Protein AF-A0A3P1V4S3-F1 (afdb_monomer_lite)

Foldseek 3Di:
DDWDDWDADPVGDIDTDDDDDLFAKEFEAEPVRHGQDDIDTDDDDDDDRPQWDWDDWDADPSRHIYTYIYGHPPPPPPPD

Structure (mmCIF, N/CA/C/O backbone):
data_AF-A0A3P1V4S3-F1
#
_entry.id   AF-A0A3P1V4S3-F1
#
loop_
_atom_site.group_PDB
_atom_site.id
_atom_site.type_symbol
_atom_site.label_atom_id
_atom_site.label_alt_id
_atom_site.label_comp_id
_atom_site.label_asym_id
_atom_site.label_entity_id
_atom_site.label_seq_id
_atom_site.pdbx_PDB_ins_code
_atom_site.Cartn_x
_atom_site.Cartn_y
_atom_site.Cartn_z
_atom_site.occupancy
_atom_site.B_iso_or_equiv
_atom_site.auth_seq_id
_atom_site.auth_comp_id
_atom_site.auth_asym_id
_atom_site.auth_atom_id
_atom_site.pdbx_PDB_model_num
ATOM 1 N N . TYR A 1 1 ? 9.109 5.888 -13.155 1.00 79.19 1 TYR A N 1
ATOM 2 C CA . TYR A 1 1 ? 9.442 4.872 -14.170 1.00 79.19 1 TYR A CA 1
ATOM 3 C C . TYR A 1 1 ? 10.709 4.171 -13.722 1.00 79.19 1 TYR A C 1
ATOM 5 O O . TYR A 1 1 ? 11.567 4.843 -13.170 1.00 79.19 1 TYR A O 1
ATOM 13 N N . GLU A 1 2 ? 10.818 2.862 -13.912 1.00 84.31 2 GLU A N 1
ATOM 14 C CA . GLU A 1 2 ? 12.051 2.105 -13.668 1.00 84.31 2 GLU A CA 1
ATOM 15 C C . GLU A 1 2 ? 12.690 1.714 -14.995 1.00 84.31 2 GLU A C 1
ATOM 17 O O . GLU A 1 2 ? 11.990 1.387 -15.960 1.00 84.31 2 GLU A O 1
ATOM 22 N N . PHE A 1 3 ? 14.020 1.755 -15.032 1.00 89.06 3 PHE A N 1
ATOM 23 C CA . PHE A 1 3 ? 14.799 1.261 -16.156 1.00 89.06 3 PHE A CA 1
ATOM 24 C C . PHE A 1 3 ? 14.634 -0.256 -16.259 1.00 89.06 3 PHE A C 1
ATOM 26 O O . PHE A 1 3 ? 14.846 -0.974 -15.285 1.00 89.06 3 PHE A O 1
ATOM 33 N N . VAL A 1 4 ? 14.232 -0.735 -17.435 1.00 90.50 4 VAL A N 1
ATOM 34 C CA . VAL A 1 4 ? 14.091 -2.171 -17.690 1.00 90.50 4 VAL A CA 1
ATOM 35 C C . VAL A 1 4 ? 15.342 -2.683 -18.375 1.00 90.50 4 VAL A C 1
ATOM 37 O O . VAL A 1 4 ? 15.985 -3.607 -17.887 1.00 90.50 4 VAL A O 1
ATOM 40 N N . LYS A 1 5 ? 15.662 -2.103 -19.532 1.00 92.50 5 LYS A N 1
ATOM 41 C CA . LYS A 1 5 ? 16.817 -2.489 -20.335 1.00 92.50 5 LYS A CA 1
ATOM 42 C C . LYS A 1 5 ? 17.096 -1.466 -21.422 1.00 92.50 5 LYS A C 1
ATOM 44 O O . LYS A 1 5 ? 16.203 -0.729 -21.844 1.00 92.50 5 LYS A O 1
ATOM 49 N N . THR A 1 6 ? 18.313 -1.530 -21.935 1.00 93.69 6 THR A N 1
ATOM 50 C CA . THR A 1 6 ? 18.710 -0.878 -23.177 1.00 93.69 6 THR A CA 1
ATOM 51 C C . THR A 1 6 ? 18.879 -1.943 -24.250 1.00 93.69 6 THR A C 1
ATOM 53 O O . THR A 1 6 ? 19.436 -3.008 -23.988 1.00 93.69 6 THR A O 1
ATOM 56 N N . THR A 1 7 ? 18.387 -1.670 -25.453 1.00 90.62 7 THR A N 1
ATOM 57 C CA . THR A 1 7 ? 18.625 -2.502 -26.635 1.00 90.62 7 THR A CA 1
ATOM 58 C C . THR A 1 7 ? 19.301 -1.668 -27.705 1.00 90.62 7 THR A C 1
ATOM 60 O O . THR A 1 7 ? 18.790 -0.605 -28.053 1.00 90.62 7 THR A O 1
ATOM 63 N N . THR A 1 8 ? 20.417 -2.170 -28.224 1.00 92.75 8 THR A N 1
ATOM 64 C CA . THR A 1 8 ? 21.128 -1.578 -29.360 1.00 92.75 8 THR A CA 1
ATOM 65 C C .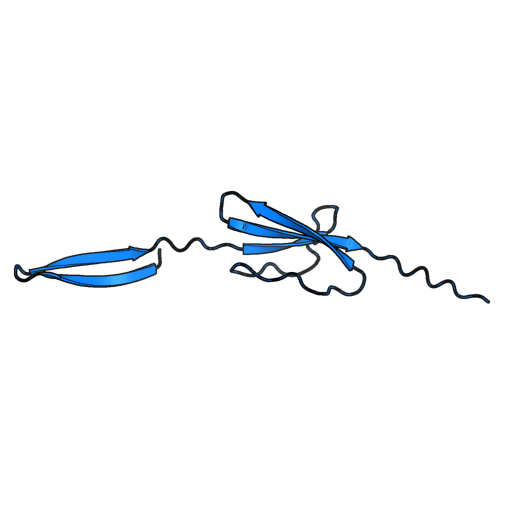 THR A 1 8 ? 20.906 -2.457 -30.583 1.00 92.75 8 THR A C 1
ATOM 67 O O . THR A 1 8 ? 21.048 -3.679 -30.484 1.00 92.75 8 THR A O 1
ATOM 70 N N . ASP A 1 9 ? 20.505 -1.868 -31.706 1.00 89.25 9 ASP A N 1
ATOM 71 C CA . ASP A 1 9 ? 20.337 -2.600 -32.964 1.00 89.25 9 ASP A CA 1
ATOM 72 C C . ASP A 1 9 ? 21.658 -2.730 -33.749 1.00 89.25 9 ASP A C 1
ATOM 74 O O . ASP A 1 9 ? 22.718 -2.277 -33.312 1.00 89.25 9 ASP A O 1
ATOM 78 N N . LYS A 1 10 ? 21.610 -3.411 -34.902 1.00 90.00 10 LYS A N 1
ATOM 79 C CA . LYS A 1 10 ? 22.792 -3.650 -35.751 1.00 90.00 10 LYS A CA 1
ATOM 80 C C . LYS A 1 10 ? 23.310 -2.375 -36.426 1.00 90.00 10 LYS A C 1
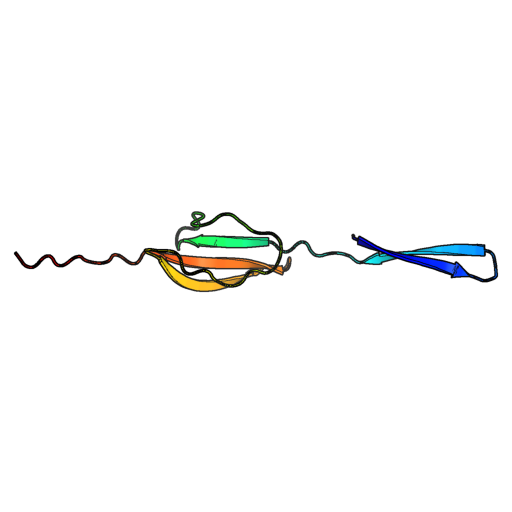ATOM 82 O O . LYS A 1 10 ? 24.462 -2.350 -36.843 1.00 90.00 10 LYS A O 1
ATOM 87 N N . ASP A 1 11 ? 22.468 -1.349 -36.503 1.00 93.19 11 ASP A N 1
ATOM 88 C CA . ASP A 1 11 ? 22.750 -0.049 -37.107 1.00 93.19 11 ASP A CA 1
ATOM 89 C C . ASP A 1 11 ? 23.277 0.962 -36.067 1.00 93.19 11 ASP A C 1
ATOM 91 O O . ASP A 1 11 ? 23.614 2.096 -36.401 1.00 93.19 11 ASP A O 1
ATOM 95 N N . GLY A 1 12 ? 23.392 0.543 -34.800 1.00 90.44 12 GLY A N 1
ATOM 96 C CA . GLY A 1 12 ? 23.912 1.347 -33.697 1.00 90.44 12 GLY A CA 1
ATOM 97 C C . GLY A 1 12 ? 22.865 2.209 -32.986 1.00 90.44 12 GLY A C 1
ATOM 98 O O . GLY A 1 12 ? 23.231 2.976 -32.094 1.00 90.44 12 GLY A O 1
ATOM 99 N N . ASN A 1 13 ? 21.574 2.089 -33.313 1.00 91.88 13 ASN A N 1
ATOM 100 C CA . ASN A 1 13 ? 20.526 2.832 -32.616 1.00 91.88 13 ASN A CA 1
ATOM 101 C C . ASN A 1 13 ? 20.269 2.237 -31.236 1.00 91.88 13 ASN A C 1
ATOM 103 O O . ASN A 1 13 ? 20.124 1.025 -31.065 1.00 91.88 13 ASN A O 1
ATOM 107 N N . VAL A 1 14 ? 20.140 3.119 -30.247 1.00 94.56 14 VAL A N 1
ATOM 108 C CA . VAL A 1 14 ? 19.943 2.754 -28.845 1.00 94.56 14 VAL A CA 1
ATOM 109 C C . VAL A 1 14 ? 18.511 3.064 -28.425 1.00 94.56 14 VAL A C 1
ATOM 111 O O . VAL A 1 14 ? 18.079 4.213 -28.441 1.00 94.56 14 VAL A O 1
ATOM 114 N N . THR A 1 15 ? 17.783 2.043 -27.978 1.00 93.94 15 THR A N 1
ATOM 115 C CA . THR A 1 15 ? 16.443 2.186 -27.397 1.00 93.94 15 THR A CA 1
ATOM 116 C C . THR A 1 15 ? 16.490 1.921 -25.898 1.00 93.94 15 THR A C 1
ATOM 118 O O . THR A 1 15 ? 16.909 0.848 -25.461 1.00 93.94 15 THR A O 1
ATOM 121 N N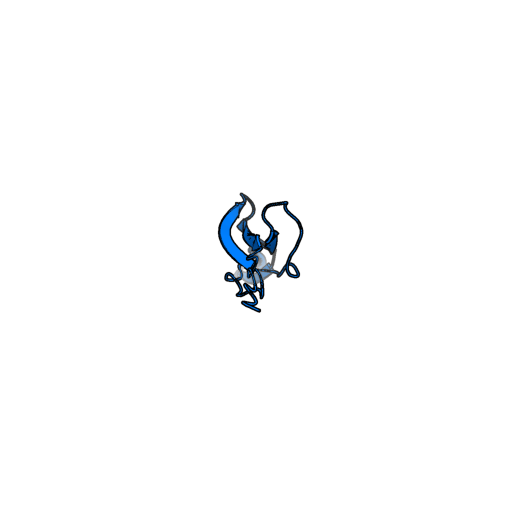 . HIS A 1 16 ? 16.016 2.882 -25.107 1.00 93.75 16 HIS A N 1
ATOM 122 C CA . HIS A 1 16 ? 15.845 2.725 -23.666 1.00 93.75 16 HIS A CA 1
ATOM 123 C C . HIS A 1 16 ? 14.404 2.319 -23.356 1.00 93.75 16 HIS A C 1
ATOM 125 O O . HIS A 1 16 ? 13.458 3.030 -23.698 1.00 93.75 16 HIS A O 1
ATOM 131 N N . VAL A 1 17 ? 14.233 1.178 -22.693 1.00 91.88 17 VAL A N 1
ATOM 132 C CA . VAL A 1 17 ? 12.925 0.668 -22.282 1.00 91.88 17 VAL A CA 1
ATOM 133 C C . VAL A 1 17 ? 12.705 1.005 -20.811 1.00 91.88 17 VAL A C 1
ATOM 135 O O . VAL A 1 17 ? 13.436 0.536 -19.936 1.00 91.88 17 VAL A O 1
ATOM 138 N N . TYR A 1 18 ? 11.663 1.787 -20.536 1.00 88.94 18 TYR A N 1
ATOM 139 C CA . TYR A 1 18 ? 11.245 2.159 -19.187 1.00 88.94 18 TYR A CA 1
ATOM 140 C C . TYR A 1 18 ? 9.857 1.604 -18.889 1.00 88.94 18 TYR A C 1
ATOM 142 O O . TYR A 1 18 ? 8.947 1.712 -19.710 1.00 88.94 18 TYR A O 1
ATOM 150 N N . ARG A 1 19 ? 9.663 1.061 -17.684 1.00 82.44 19 ARG A N 1
ATOM 151 C CA . ARG A 1 19 ? 8.339 0.654 -17.195 1.00 82.44 19 ARG A CA 1
ATOM 152 C C . ARG A 1 19 ? 7.783 1.700 -16.244 1.00 82.44 19 ARG A C 1
ATOM 154 O O . ARG A 1 19 ? 8.498 2.202 -15.373 1.00 82.44 19 ARG A O 1
ATOM 161 N N . LYS A 1 20 ? 6.500 2.040 -16.374 1.00 80.00 20 LYS A N 1
ATOM 162 C CA . LYS A 1 20 ? 5.825 2.868 -15.371 1.00 80.00 20 LYS A CA 1
ATOM 163 C C . LYS A 1 20 ? 5.618 2.015 -14.124 1.00 80.00 20 LYS A C 1
ATOM 165 O O . LYS A 1 20 ? 4.800 1.105 -14.130 1.00 80.00 20 LYS A O 1
ATOM 170 N N . VAL A 1 21 ? 6.367 2.303 -13.067 1.00 74.50 21 VAL A N 1
ATOM 171 C CA . VAL A 1 21 ? 6.080 1.734 -11.750 1.00 74.50 21 VAL A CA 1
ATOM 172 C C . VAL A 1 21 ? 4.974 2.564 -11.141 1.00 74.50 21 VAL A C 1
ATOM 174 O O . VAL A 1 21 ? 5.155 3.759 -10.900 1.00 74.50 21 VAL A O 1
ATOM 177 N N . VAL A 1 22 ? 3.821 1.939 -10.950 1.00 74.31 22 VAL A N 1
ATOM 178 C CA . VAL A 1 22 ? 2.762 2.505 -10.125 1.00 74.31 22 VAL A CA 1
ATOM 179 C C . VAL A 1 22 ? 3.209 2.305 -8.682 1.00 74.31 22 VAL A C 1
ATOM 181 O O . VAL A 1 22 ? 3.240 1.180 -8.190 1.00 74.31 22 VAL A O 1
ATOM 184 N N . LYS A 1 23 ? 3.643 3.389 -8.033 1.00 80.62 23 LYS A N 1
ATOM 185 C CA . LYS A 1 23 ? 3.945 3.386 -6.601 1.00 80.62 23 LYS A CA 1
ATOM 186 C C . LYS A 1 23 ? 2.623 3.404 -5.847 1.00 80.62 23 LYS A C 1
ATOM 188 O O . LYS A 1 23 ? 2.096 4.465 -5.539 1.00 80.62 23 LYS A O 1
ATOM 193 N N . THR A 1 24 ? 2.063 2.225 -5.627 1.00 88.56 24 THR A N 1
ATOM 194 C CA . THR A 1 24 ? 0.883 2.066 -4.780 1.00 88.56 24 THR A CA 1
ATOM 195 C C . THR A 1 24 ? 1.302 2.231 -3.329 1.00 88.56 24 THR A C 1
ATOM 197 O O . THR A 1 24 ? 2.368 1.751 -2.959 1.00 88.56 24 THR A O 1
ATOM 200 N N . THR A 1 25 ? 0.479 2.856 -2.505 1.00 91.56 25 THR A N 1
ATOM 201 C CA . THR A 1 25 ? 0.700 2.969 -1.061 1.00 91.56 25 THR A CA 1
ATOM 202 C C . THR A 1 25 ? -0.420 2.254 -0.330 1.00 91.56 25 THR A C 1
ATOM 204 O O . THR A 1 25 ? -1.576 2.343 -0.738 1.00 91.56 25 THR A O 1
ATOM 207 N N . THR A 1 26 ? -0.094 1.578 0.763 1.00 94.75 26 THR A N 1
ATOM 208 C CA . THR A 1 26 ? -1.084 1.015 1.674 1.00 94.75 26 THR A CA 1
ATOM 209 C C . THR A 1 26 ? -1.214 1.884 2.916 1.00 94.75 26 THR A C 1
ATOM 211 O O . THR A 1 26 ? -0.236 2.140 3.618 1.00 94.75 26 THR A O 1
ATOM 214 N N . SER A 1 27 ? -2.432 2.343 3.184 1.00 95.06 27 SER A N 1
ATOM 215 C 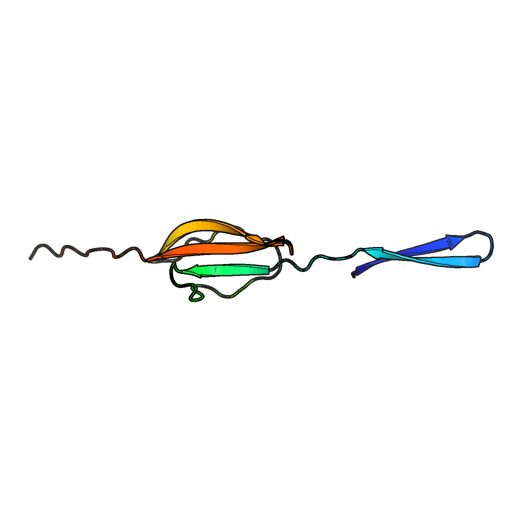CA . SER A 1 27 ? -2.791 3.174 4.331 1.00 95.06 27 SER A CA 1
ATOM 216 C C . SER A 1 27 ? -3.638 2.372 5.313 1.00 95.06 27 SER A C 1
ATOM 218 O O . SER A 1 27 ? -4.539 1.637 4.906 1.00 95.06 27 SER A O 1
ATOM 220 N N . PHE A 1 28 ? -3.394 2.536 6.609 1.00 95.31 28 PHE A N 1
ATOM 221 C CA . PHE A 1 28 ? -4.151 1.870 7.668 1.00 95.31 28 PHE A CA 1
ATOM 222 C C . PHE A 1 28 ? -4.863 2.937 8.492 1.00 95.31 28 PHE A C 1
ATOM 224 O O . PHE A 1 28 ? -4.214 3.668 9.236 1.00 95.31 28 PHE A O 1
ATOM 231 N N . VAL A 1 29 ? -6.183 3.046 8.352 1.00 95.56 29 VAL A N 1
ATOM 232 C CA . VAL A 1 29 ? -6.979 4.123 8.961 1.00 95.56 29 VAL A CA 1
ATOM 233 C C . VAL A 1 29 ? -8.131 3.578 9.797 1.00 95.56 29 VAL A C 1
ATOM 235 O O . VAL A 1 29 ? -8.597 2.464 9.570 1.00 95.56 29 VAL A O 1
ATOM 238 N N . ASP A 1 30 ? -8.613 4.353 10.761 1.00 94.50 30 ASP A N 1
ATOM 239 C CA . ASP A 1 30 ? -9.846 4.054 11.483 1.00 94.50 30 ASP A CA 1
ATOM 240 C C . ASP A 1 30 ? -11.103 4.458 10.678 1.00 94.50 30 ASP A C 1
ATOM 242 O O . ASP A 1 30 ? -11.025 5.010 9.578 1.00 94.50 30 ASP A O 1
ATOM 246 N N . GLY A 1 31 ? -12.291 4.190 11.230 1.00 90.31 31 GLY A N 1
ATOM 247 C CA . GLY A 1 31 ? -13.571 4.589 10.631 1.00 90.31 31 GLY A CA 1
ATOM 248 C C . GLY A 1 31 ? -13.776 6.105 10.476 1.00 90.31 31 GLY A C 1
ATOM 249 O O . GLY A 1 31 ? -14.653 6.509 9.718 1.00 90.31 31 GLY A O 1
ATOM 250 N N . ASN A 1 32 ? -12.965 6.926 11.147 1.00 90.88 32 ASN A N 1
ATOM 251 C CA . ASN A 1 32 ? -12.965 8.386 11.042 1.00 90.88 32 ASN A CA 1
ATOM 252 C C . ASN A 1 32 ? -11.898 8.900 10.056 1.00 90.88 32 ASN A C 1
ATOM 254 O O . ASN A 1 32 ? -11.825 10.102 9.813 1.00 90.88 32 ASN A O 1
ATOM 258 N N . GLY A 1 33 ? -11.074 8.012 9.488 1.00 90.12 33 GLY A N 1
ATOM 259 C CA . GLY A 1 33 ? -9.970 8.360 8.595 1.00 90.12 33 GLY A CA 1
ATOM 260 C C . GLY A 1 33 ? -8.654 8.695 9.303 1.00 90.12 33 GLY A C 1
ATOM 261 O O . GLY A 1 33 ? -7.713 9.117 8.634 1.00 90.12 33 GLY A O 1
ATOM 262 N N . ASN A 1 34 ? -8.542 8.496 10.621 1.00 93.31 34 ASN A N 1
ATOM 263 C CA . ASN A 1 34 ? -7.281 8.708 11.331 1.00 93.31 34 ASN A CA 1
ATOM 264 C C . ASN A 1 34 ? -6.322 7.538 11.080 1.00 93.31 34 ASN A C 1
ATOM 266 O O . ASN A 1 34 ? -6.743 6.385 11.195 1.00 93.31 34 ASN A O 1
ATOM 270 N N . PRO A 1 35 ? -5.033 7.787 10.802 1.00 93.44 35 PRO A N 1
ATOM 271 C CA . PRO A 1 35 ? -4.057 6.720 10.633 1.00 93.44 35 PRO A CA 1
ATOM 272 C C . PRO A 1 35 ? -3.854 5.951 11.947 1.00 93.44 35 PRO A C 1
ATOM 274 O O . PRO A 1 35 ? -3.517 6.529 12.978 1.00 93.44 35 PRO A O 1
ATOM 277 N N . VAL A 1 36 ? -4.045 4.632 11.898 1.00 94.06 36 VAL A N 1
ATOM 278 C CA . VAL A 1 36 ? -3.813 3.702 13.021 1.00 94.06 36 VAL A CA 1
ATOM 279 C C . VAL A 1 36 ? -2.469 2.976 12.913 1.00 94.06 36 VAL A C 1
ATOM 281 O O . VAL A 1 36 ? -2.025 2.341 13.866 1.00 94.06 36 VAL A O 1
ATOM 284 N N . SER A 1 37 ? -1.815 3.057 11.753 1.00 92.56 37 SER A N 1
ATOM 285 C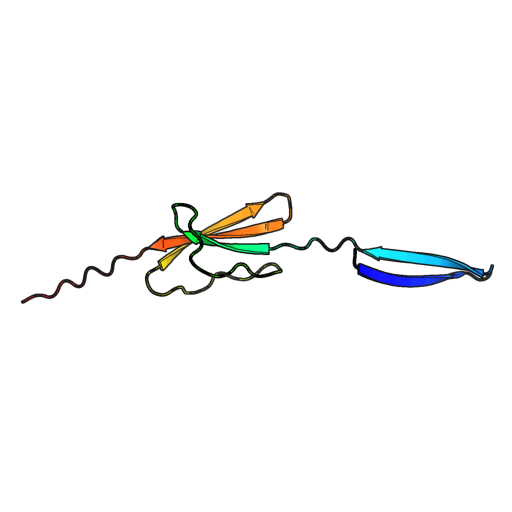 CA . SER A 1 37 ? -0.486 2.504 11.492 1.00 92.56 37 SER A CA 1
ATOM 286 C C . SER A 1 37 ? 0.229 3.353 10.432 1.00 92.56 37 SER A C 1
ATOM 288 O O . SER A 1 37 ? -0.455 4.017 9.648 1.00 92.56 37 SER A O 1
ATOM 290 N N . PRO A 1 38 ? 1.574 3.342 10.374 1.00 93.31 38 PRO A N 1
ATOM 291 C CA . PRO A 1 38 ? 2.319 4.009 9.314 1.00 93.31 38 PRO A CA 1
ATOM 292 C C . PRO A 1 38 ? 1.921 3.499 7.926 1.00 93.31 38 PRO A C 1
ATOM 294 O O . PRO A 1 38 ? 1.665 2.309 7.736 1.00 93.31 38 PRO A O 1
ATOM 297 N N . ASN A 1 39 ? 1.898 4.406 6.954 1.00 91.81 39 ASN A N 1
ATOM 298 C CA . ASN A 1 39 ? 1.703 4.062 5.553 1.00 91.81 39 ASN A CA 1
ATOM 299 C C . ASN A 1 39 ? 2.925 3.304 5.027 1.00 91.81 39 ASN A C 1
ATOM 301 O O . ASN A 1 39 ? 4.063 3.632 5.363 1.00 91.81 39 ASN A O 1
ATOM 305 N N . GLU A 1 40 ? 2.687 2.325 4.165 1.00 91.50 40 GLU A N 1
ATOM 306 C CA . GLU A 1 40 ? 3.739 1.491 3.587 1.00 91.50 40 GLU A CA 1
ATOM 307 C C . GLU A 1 40 ? 3.682 1.525 2.064 1.00 91.50 40 GLU A C 1
ATOM 309 O O . GLU A 1 40 ? 2.605 1.555 1.468 1.00 91.50 40 GLU A O 1
ATOM 314 N N . GLU A 1 41 ? 4.850 1.525 1.423 1.00 89.38 41 GLU A N 1
ATOM 315 C CA . GLU A 1 41 ? 4.941 1.454 -0.034 1.00 89.38 41 GLU A CA 1
ATOM 316 C C . GLU A 1 41 ? 4.581 0.034 -0.514 1.00 89.38 41 GLU A C 1
ATOM 318 O O . GLU A 1 41 ? 4.887 -0.977 0.126 1.00 89.38 41 GLU A O 1
ATOM 323 N N . GLY A 1 42 ? 3.904 -0.042 -1.653 1.00 87.06 42 GLY A N 1
ATOM 324 C CA . GLY A 1 42 ? 3.345 -1.267 -2.212 1.00 87.06 42 GLY A CA 1
ATOM 325 C C . GLY A 1 42 ? 1.927 -1.590 -1.728 1.00 87.06 42 GLY A C 1
ATOM 326 O O . GLY A 1 42 ? 1.308 -0.868 -0.945 1.00 87.06 42 GLY A O 1
ATOM 327 N N . ASN A 1 43 ? 1.409 -2.706 -2.242 1.00 87.88 43 ASN A N 1
ATOM 328 C CA . ASN A 1 43 ? 0.192 -3.344 -1.751 1.00 87.88 43 ASN A CA 1
ATOM 329 C C . ASN A 1 43 ? 0.571 -4.237 -0.568 1.00 87.88 43 ASN A C 1
ATOM 331 O O . ASN A 1 43 ? 1.217 -5.267 -0.756 1.00 87.88 43 ASN A O 1
ATOM 335 N N . GLN A 1 44 ? 0.184 -3.832 0.636 1.00 90.94 44 GLN A N 1
ATOM 336 C CA . GLN A 1 44 ? 0.434 -4.570 1.866 1.00 90.94 44 GLN A CA 1
ATOM 337 C C . GLN A 1 44 ? -0.841 -5.287 2.313 1.00 90.94 44 GLN A C 1
ATOM 339 O O . GLN A 1 44 ? -1.946 -4.815 2.042 1.00 90.94 44 GLN A O 1
ATOM 344 N N . PRO A 1 45 ? -0.724 -6.446 2.976 1.00 92.06 45 PRO A N 1
ATOM 345 C CA . PRO A 1 45 ? -1.877 -7.121 3.550 1.00 92.06 45 PRO A CA 1
ATOM 346 C C . PRO A 1 45 ? -2.430 -6.358 4.764 1.00 92.06 45 PRO A C 1
ATOM 348 O O . PRO A 1 45 ? -1.752 -5.537 5.387 1.00 92.06 45 PRO A O 1
ATOM 351 N N . LYS A 1 46 ? -3.665 -6.698 5.161 1.00 91.50 46 LYS A N 1
ATOM 352 C CA . LYS A 1 46 ? -4.235 -6.237 6.435 1.00 91.50 46 LYS A CA 1
ATOM 353 C C . LYS A 1 46 ? -3.373 -6.712 7.609 1.00 91.50 46 LYS A C 1
ATOM 355 O O . LYS A 1 46 ? -2.844 -7.824 7.585 1.00 91.50 46 LYS A O 1
ATOM 360 N N . LYS A 1 47 ? -3.285 -5.885 8.647 1.00 91.06 47 LYS A N 1
ATOM 361 C CA . LYS A 1 47 ? -2.527 -6.164 9.869 1.00 91.06 47 LYS A CA 1
ATOM 362 C C . LYS A 1 47 ? -3.482 -6.377 11.030 1.00 91.06 47 LYS A C 1
ATOM 364 O O . LYS A 1 47 ? -4.560 -5.788 11.059 1.00 91.06 47 LYS A O 1
ATOM 369 N N . ASP A 1 48 ? -3.076 -7.207 11.979 1.00 91.12 48 ASP A N 1
ATOM 370 C CA . ASP A 1 48 ? -3.759 -7.279 13.264 1.00 91.12 48 ASP A CA 1
ATOM 371 C C . ASP A 1 48 ? -3.275 -6.108 14.126 1.00 91.12 48 ASP A C 1
ATOM 373 O O . ASP A 1 48 ? -2.081 -5.977 14.406 1.00 91.12 48 ASP A O 1
ATOM 377 N N . ILE A 1 49 ? -4.189 -5.200 14.460 1.00 90.12 49 ILE A N 1
ATOM 378 C CA . ILE A 1 49 ? -3.900 -3.993 15.229 1.00 90.12 49 ILE A CA 1
ATOM 379 C C . ILE A 1 49 ? -4.611 -4.146 16.568 1.00 90.12 49 ILE A C 1
ATOM 381 O O . ILE A 1 49 ? -5.838 -4.181 16.631 1.00 90.12 49 ILE A O 1
ATOM 385 N N . SER A 1 50 ? -3.841 -4.209 17.654 1.00 90.19 50 SER A N 1
ATOM 386 C CA . SER A 1 50 ? -4.395 -4.401 18.996 1.00 90.19 50 SER A CA 1
ATOM 387 C C . SER A 1 50 ? -5.446 -3.335 19.331 1.00 90.19 50 SER A C 1
ATOM 389 O O . SER A 1 50 ? -5.192 -2.134 19.235 1.00 90.19 50 SER A O 1
ATOM 391 N N . GLY A 1 51 ? -6.640 -3.783 19.726 1.00 89.62 51 GLY A N 1
ATOM 392 C CA . GLY A 1 51 ? -7.770 -2.901 20.032 1.00 89.62 51 GLY A CA 1
ATOM 393 C C . GLY A 1 51 ? -8.547 -2.415 18.806 1.00 89.62 51 GLY A C 1
ATOM 394 O O . GLY A 1 51 ? -9.429 -1.570 18.957 1.00 89.62 51 GLY A O 1
ATOM 395 N N . TYR A 1 52 ? -8.265 -2.948 17.618 1.00 93.38 52 TYR A N 1
ATOM 396 C CA . TYR A 1 52 ? -8.977 -2.661 16.380 1.00 93.38 52 TYR A CA 1
ATOM 397 C C . TYR A 1 52 ? -9.347 -3.951 15.637 1.00 93.38 52 TYR A C 1
ATOM 399 O O . TYR A 1 52 ? -8.672 -4.967 15.725 1.00 93.38 52 TYR A O 1
ATOM 407 N N . GLU A 1 53 ? -10.437 -3.900 14.883 1.00 93.06 53 GLU A N 1
ATOM 408 C CA . GLU A 1 53 ? -10.931 -4.974 14.029 1.00 93.06 53 GLU A CA 1
ATOM 409 C C . GLU A 1 53 ? -10.981 -4.475 12.587 1.00 93.06 53 GLU A C 1
ATOM 411 O O . GLU A 1 53 ? -11.375 -3.338 12.318 1.00 93.06 53 GLU A O 1
ATOM 416 N N . PHE A 1 54 ? -10.572 -5.321 11.648 1.00 94.75 54 PHE A N 1
ATOM 417 C CA . PHE A 1 54 ? -10.623 -5.002 10.228 1.00 94.75 54 PHE A CA 1
ATOM 418 C C . PHE A 1 54 ? -12.074 -4.890 9.742 1.00 94.75 54 PHE A C 1
ATOM 420 O O . PHE A 1 54 ? -12.868 -5.811 9.915 1.00 94.75 54 PHE A O 1
ATOM 427 N N . VAL A 1 55 ? -12.401 -3.777 9.083 1.00 94.81 55 VAL A N 1
ATOM 428 C CA . VAL A 1 55 ? -13.740 -3.518 8.536 1.00 94.81 55 VAL A CA 1
ATOM 429 C C . VAL A 1 55 ? -13.777 -3.820 7.047 1.00 94.81 55 VAL A C 1
ATOM 431 O O . VAL A 1 55 ? -14.598 -4.610 6.589 1.00 94.81 55 VAL A O 1
ATOM 434 N N . LYS A 1 56 ? -12.916 -3.152 6.272 1.00 94.81 56 LYS A N 1
ATOM 435 C CA . LYS A 1 56 ? -12.893 -3.268 4.811 1.00 94.81 56 LYS A CA 1
ATOM 436 C C . LYS A 1 56 ? -11.574 -2.801 4.217 1.00 94.81 56 LYS A C 1
ATOM 438 O O . LYS A 1 56 ? -10.825 -2.043 4.831 1.00 94.81 56 LYS A O 1
ATOM 443 N N . THR A 1 57 ? -11.357 -3.201 2.973 1.00 95.62 57 THR A N 1
ATOM 444 C CA . THR A 1 57 ? -10.289 -2.692 2.117 1.00 95.62 57 THR A CA 1
ATOM 445 C C . THR A 1 57 ? -10.914 -1.915 0.970 1.00 95.62 57 THR A C 1
ATOM 447 O O . THR A 1 57 ? -11.899 -2.362 0.384 1.00 95.62 57 THR A O 1
ATOM 450 N N . THR A 1 58 ? -10.338 -0.768 0.637 1.00 93.62 58 THR A N 1
ATOM 451 C CA . THR A 1 58 ? -10.702 0.022 -0.541 1.00 93.62 58 THR A CA 1
ATOM 452 C C . THR A 1 58 ? -9.459 0.296 -1.368 1.00 93.62 58 THR A C 1
ATOM 454 O O . THR A 1 58 ? -8.436 0.668 -0.803 1.00 93.62 58 THR A O 1
ATOM 457 N N . THR A 1 59 ? -9.558 0.147 -2.685 1.00 93.25 59 THR A N 1
ATOM 458 C CA . THR A 1 59 ? -8.477 0.463 -3.626 1.00 93.25 59 THR A CA 1
ATOM 459 C C . THR A 1 59 ? -8.893 1.660 -4.472 1.00 93.25 59 THR A C 1
ATOM 461 O O . THR A 1 59 ? -10.034 1.708 -4.938 1.00 93.25 59 THR A O 1
ATOM 464 N N . ASP A 1 60 ? -8.007 2.638 -4.641 1.00 90.50 60 ASP A N 1
ATOM 465 C CA . ASP A 1 60 ? -8.269 3.816 -5.469 1.00 90.50 60 ASP A CA 1
ATOM 466 C C . ASP A 1 60 ? -7.897 3.594 -6.950 1.00 90.50 60 ASP A C 1
ATOM 468 O O . ASP A 1 60 ? -7.430 2.526 -7.351 1.00 90.50 60 ASP A O 1
ATOM 472 N N . LYS A 1 61 ? -8.137 4.609 -7.792 1.00 89.19 61 LYS A N 1
ATOM 473 C CA . LYS A 1 61 ? -7.815 4.546 -9.230 1.00 89.19 61 LYS A CA 1
ATOM 474 C C . LYS A 1 61 ? -6.308 4.489 -9.504 1.00 89.19 61 LYS A C 1
ATOM 476 O O . LYS A 1 61 ? -5.910 4.030 -10.572 1.00 89.19 61 LYS A O 1
ATOM 481 N N . ASP A 1 62 ? -5.502 4.952 -8.555 1.00 85.25 62 ASP A N 1
ATOM 482 C CA . ASP A 1 62 ? -4.044 4.944 -8.611 1.00 85.25 62 ASP A CA 1
ATOM 483 C C . ASP A 1 62 ? -3.456 3.618 -8.087 1.00 85.25 62 ASP A C 1
ATOM 485 O O . ASP A 1 62 ? -2.246 3.406 -8.148 1.00 85.25 62 ASP A O 1
ATOM 489 N N . GLY A 1 63 ? -4.307 2.695 -7.623 1.00 87.38 63 GLY A N 1
ATOM 490 C CA . GLY A 1 63 ? -3.925 1.400 -7.072 1.00 87.38 63 GLY A CA 1
ATOM 491 C C . GLY A 1 63 ? -3.467 1.452 -5.614 1.00 87.38 63 GLY A C 1
ATOM 492 O O . GLY A 1 63 ? -3.003 0.435 -5.101 1.00 87.38 63 GLY A O 1
ATOM 493 N N . ASN A 1 64 ? -3.581 2.596 -4.936 1.00 91.88 64 ASN A N 1
ATOM 494 C CA . ASN A 1 64 ? -3.347 2.683 -3.500 1.00 91.88 64 ASN A CA 1
ATOM 495 C C . ASN A 1 64 ? -4.441 1.930 -2.753 1.00 91.88 64 ASN A C 1
ATOM 497 O O . ASN A 1 64 ? -5.615 1.945 -3.127 1.00 91.88 64 ASN A O 1
ATOM 501 N N . VAL A 1 65 ? -4.042 1.294 -1.663 1.00 94.50 65 VAL A N 1
ATOM 502 C CA . VAL A 1 65 ? -4.915 0.497 -0.816 1.00 94.50 65 VAL A CA 1
ATOM 503 C C . VAL A 1 65 ? -5.122 1.214 0.503 1.00 94.50 65 VAL A C 1
ATOM 505 O O . VAL A 1 65 ? -4.187 1.699 1.127 1.00 94.50 65 VAL A O 1
ATOM 508 N N . THR A 1 66 ? -6.359 1.233 0.969 1.00 95.38 66 THR A N 1
ATOM 509 C CA . THR A 1 66 ? -6.709 1.734 2.291 1.00 95.38 66 THR A CA 1
ATOM 510 C C . THR A 1 66 ? -7.436 0.639 3.048 1.00 95.38 66 THR A C 1
ATOM 512 O O . THR A 1 66 ? -8.498 0.169 2.634 1.00 95.38 66 THR A O 1
ATOM 515 N N . HIS A 1 67 ? -6.862 0.230 4.172 1.00 96.44 67 HIS A N 1
ATOM 516 C CA . HIS A 1 67 ? -7.486 -0.670 5.127 1.00 96.44 67 HIS A CA 1
ATOM 517 C C . HIS A 1 67 ? -8.161 0.146 6.219 1.00 96.44 67 HIS A C 1
ATOM 519 O O . HIS A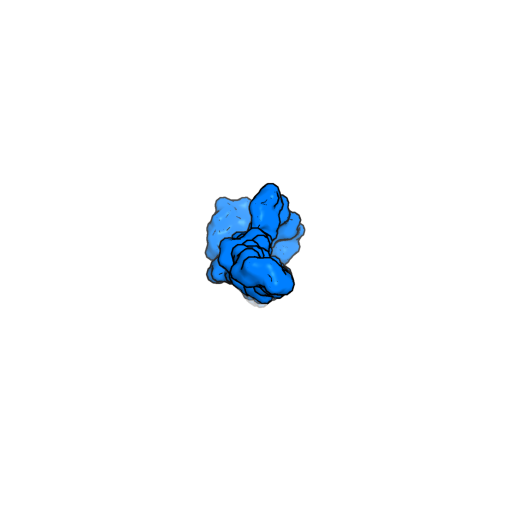 1 67 ? -7.509 0.930 6.908 1.00 96.44 67 HIS A O 1
ATOM 525 N N . VAL A 1 68 ? -9.466 -0.059 6.373 1.00 96.00 68 VAL A N 1
ATOM 526 C CA . VAL A 1 68 ? -10.288 0.610 7.379 1.00 96.00 68 VAL A CA 1
ATOM 527 C C . VAL A 1 68 ? -10.478 -0.318 8.571 1.00 96.00 68 VAL A C 1
ATOM 529 O O . VAL A 1 68 ? -10.888 -1.471 8.408 1.00 96.00 68 VAL A O 1
ATOM 532 N N . TYR A 1 69 ? -10.226 0.207 9.763 1.00 95.31 69 TYR A N 1
ATOM 533 C CA . TYR A 1 69 ? -10.321 -0.494 11.035 1.00 95.31 69 TYR A CA 1
ATOM 534 C C . TYR A 1 69 ? -11.357 0.156 11.956 1.00 95.31 69 TYR A C 1
ATOM 536 O O . TYR A 1 69 ? -11.583 1.365 11.936 1.00 95.31 69 TYR A O 1
ATOM 544 N N . ARG A 1 70 ? -11.985 -0.648 12.811 1.00 93.94 70 ARG A N 1
ATOM 545 C CA . ARG A 1 70 ? -12.927 -0.199 13.839 1.00 93.94 70 ARG A CA 1
ATOM 546 C C . ARG A 1 70 ? -12.362 -0.522 15.207 1.00 93.94 70 ARG A C 1
ATOM 548 O O . ARG A 1 70 ? -11.948 -1.647 15.448 1.00 93.94 70 ARG A O 1
ATOM 555 N N . LYS A 1 71 ? -12.382 0.447 16.117 1.00 91.12 71 LYS A N 1
ATOM 556 C CA . LYS A 1 71 ? -11.931 0.242 17.493 1.00 91.12 71 LYS A CA 1
ATOM 557 C C . LYS A 1 71 ? -12.821 -0.786 18.198 1.00 91.12 71 LYS A C 1
ATOM 559 O O . LYS A 1 71 ? -14.038 -0.615 18.260 1.00 91.12 71 LYS A O 1
ATOM 564 N N . VAL A 1 72 ? -12.209 -1.828 18.750 1.00 88.19 72 VAL A N 1
ATOM 565 C CA . VAL A 1 72 ? -12.875 -2.826 19.587 1.00 88.19 72 VAL A CA 1
ATOM 566 C C . VAL A 1 72 ? -12.754 -2.362 21.028 1.00 88.19 72 VAL A C 1
ATOM 568 O O . VAL A 1 72 ? -11.696 -2.459 21.651 1.00 88.19 72 VAL A O 1
ATOM 571 N N . VAL A 1 73 ? -13.846 -1.836 21.575 1.00 79.69 73 VAL A N 1
ATOM 572 C CA . VAL A 1 73 ? -13.954 -1.636 23.019 1.00 79.69 73 VAL A CA 1
ATOM 573 C C . VAL A 1 73 ? -14.100 -3.007 23.666 1.00 79.69 73 VAL A C 1
ATOM 575 O O . VAL A 1 73 ? -15.173 -3.602 23.653 1.00 79.69 73 VAL A O 1
ATOM 578 N N . LYS A 1 74 ? -13.005 -3.530 24.228 1.00 67.62 74 LYS A N 1
ATOM 579 C CA . LYS A 1 74 ? -13.110 -4.604 25.215 1.00 67.62 74 LYS A CA 1
ATOM 580 C C . LYS A 1 74 ? -13.799 -3.986 26.425 1.00 67.62 74 LYS A C 1
ATOM 582 O O . LYS A 1 74 ? -13.162 -3.291 27.210 1.00 67.62 74 LYS A O 1
ATOM 587 N N . THR A 1 75 ? -15.112 -4.165 26.537 1.00 55.78 75 THR A N 1
ATOM 588 C CA . THR A 1 75 ? -15.815 -3.949 27.797 1.00 55.78 75 THR A CA 1
ATOM 589 C C . THR A 1 75 ? -15.234 -4.958 28.771 1.00 55.78 75 THR A C 1
ATOM 591 O O . THR A 1 75 ? -15.633 -6.121 28.789 1.00 55.78 75 THR A O 1
ATOM 594 N N . THR A 1 76 ? -14.213 -4.543 29.520 1.00 52.44 76 THR A N 1
ATOM 595 C CA . THR A 1 76 ? -13.762 -5.262 30.702 1.00 52.44 76 THR A CA 1
ATOM 596 C C . THR A 1 76 ? -14.910 -5.158 31.694 1.00 52.44 76 THR A C 1
ATOM 598 O O . THR A 1 76 ? -14.972 -4.234 32.500 1.00 52.44 76 THR A O 1
ATOM 601 N N . THR A 1 77 ? -15.889 -6.050 31.562 1.00 49.81 77 THR A N 1
ATOM 602 C CA . THR A 1 77 ? -16.897 -6.278 32.587 1.00 49.81 77 THR A CA 1
ATOM 603 C C . THR A 1 77 ? -16.161 -6.936 33.743 1.00 49.81 77 THR A C 1
ATOM 605 O O . THR A 1 77 ? -16.111 -8.157 33.866 1.00 49.81 77 THR A O 1
ATOM 608 N N . SER A 1 78 ? -15.488 -6.107 34.538 1.00 52.81 78 SER A N 1
ATOM 609 C CA . SER A 1 78 ? -15.018 -6.465 35.864 1.00 52.81 78 SER A CA 1
ATOM 610 C C . SER A 1 78 ? -16.275 -6.697 36.696 1.00 52.81 78 SER A C 1
ATOM 612 O O . SER A 1 78 ? -16.884 -5.743 37.175 1.00 52.81 78 SER A O 1
ATOM 614 N N . PHE A 1 79 ? -16.726 -7.947 36.787 1.00 64.25 79 PHE A N 1
ATOM 615 C CA . PHE A 1 79 ? -17.656 -8.320 37.843 1.00 64.25 79 PHE A CA 1
ATOM 616 C C . PHE A 1 79 ? -16.890 -8.162 39.161 1.00 64.25 79 PHE A C 1
ATOM 618 O O . PHE A 1 79 ? -15.842 -8.785 39.341 1.00 64.25 79 PHE A O 1
ATOM 625 N N . VAL A 1 80 ? -17.358 -7.216 39.981 1.00 62.75 80 VAL A N 1
ATOM 626 C CA . VAL A 1 80 ? -16.890 -6.959 41.351 1.00 62.75 80 VAL A CA 1
ATOM 627 C C . VAL A 1 80 ? -17.333 -8.077 42.285 1.00 62.75 80 VAL A C 1
ATOM 629 O O . VAL A 1 80 ? -18.424 -8.641 42.034 1.00 62.75 80 VAL A O 1
#

pLDDT: mean 87.79, std 10.46, range [49.81, 96.44]

Sequence (80 aa):
YEFVKTTTDKDGNVTHVYRKVVKTTTSFVDGNGNPVSPNEEGNQPKKDISGYEFVKTTTDKDGNVTHVYRKVVKTTTSFV

Radius of gyration: 21.82 Å; chains: 1; bounding box: 42×17×78 Å

Secondary structure (DSSP, 8-state):
-EEEEEEE-TT--EEEEEE-----EEEEEETTS-EEEEEEES-PPP---TTEEEEEEEE-TT--EEEEEEE---------